Protein AF-A0A178XVQ3-F1 (afdb_monomer_lite)

Radius of gyration: 12.73 Å; chains: 1; bounding box: 38×26×30 Å

Structure (mmCIF, N/CA/C/O backbone):
data_AF-A0A178XVQ3-F1
#
_entry.id   AF-A0A178XVQ3-F1
#
loop_
_atom_site.group_PDB
_atom_site.id
_atom_site.type_symbol
_atom_site.label_atom_id
_atom_site.label_alt_id
_atom_site.label_comp_id
_atom_site.label_asym_id
_atom_site.label_entity_id
_atom_site.label_seq_id
_atom_site.pdbx_PDB_ins_code
_atom_site.Cartn_x
_atom_site.Cartn_y
_atom_site.Cartn_z
_atom_site.occupancy
_atom_site.B_iso_or_equiv
_atom_site.auth_seq_id
_atom_site.auth_comp_id
_atom_site.auth_asym_id
_atom_site.auth_atom_id
_atom_site.pdbx_PDB_model_num
ATOM 1 N N . MET A 1 1 ? -7.886 -10.466 -3.807 1.00 53.12 1 MET A N 1
ATOM 2 C CA . MET A 1 1 ? -8.819 -10.077 -2.717 1.00 53.12 1 MET A CA 1
ATOM 3 C C . MET A 1 1 ? -8.002 -9.388 -1.625 1.00 53.12 1 MET A C 1
ATOM 5 O O . MET A 1 1 ? -6.815 -9.677 -1.516 1.00 53.12 1 MET A O 1
ATOM 9 N N . ALA A 1 2 ? -8.573 -8.452 -0.863 1.00 53.44 2 ALA A N 1
ATOM 10 C CA . ALA A 1 2 ? -7.856 -7.727 0.194 1.00 53.44 2 ALA A CA 1
ATOM 11 C C . ALA A 1 2 ? -8.494 -8.006 1.560 1.00 53.44 2 ALA A C 1
ATOM 13 O O . ALA A 1 2 ? -9.706 -7.874 1.713 1.00 53.44 2 ALA A O 1
ATOM 14 N N . TYR A 1 3 ? -7.679 -8.369 2.549 1.00 56.38 3 TYR A N 1
ATOM 15 C CA . TYR A 1 3 ? -8.113 -8.687 3.907 1.00 56.38 3 TYR A CA 1
ATOM 16 C C . TYR A 1 3 ? -7.391 -7.771 4.903 1.00 56.38 3 TYR A C 1
ATOM 18 O O . TYR A 1 3 ? -6.170 -7.823 5.064 1.00 56.38 3 TYR A O 1
ATOM 26 N N . ALA A 1 4 ? -8.138 -6.925 5.610 1.00 53.75 4 ALA A N 1
ATOM 27 C CA . ALA A 1 4 ? -7.596 -6.130 6.708 1.00 53.75 4 ALA A CA 1
ATOM 28 C C . ALA A 1 4 ? -7.674 -6.938 8.012 1.00 53.75 4 ALA A C 1
ATOM 30 O O . ALA A 1 4 ? -8.754 -7.367 8.414 1.00 53.75 4 ALA A O 1
ATOM 31 N N . ARG A 1 5 ? -6.540 -7.146 8.698 1.00 53.97 5 ARG A N 1
ATOM 32 C CA . ARG A 1 5 ? -6.513 -7.825 10.003 1.00 53.97 5 ARG A CA 1
ATOM 33 C C . ARG A 1 5 ? -5.735 -7.001 11.021 1.00 53.97 5 ARG A C 1
ATOM 35 O O . ARG A 1 5 ? -4.517 -6.859 10.931 1.00 53.97 5 ARG A O 1
ATOM 42 N N . LYS A 1 6 ? -6.438 -6.536 12.054 1.00 45.94 6 LYS A N 1
ATOM 43 C CA . LYS A 1 6 ? -5.853 -5.896 13.238 1.00 45.94 6 LYS A CA 1
ATOM 44 C C . LYS A 1 6 ? -5.434 -6.973 14.244 1.00 45.94 6 LYS A C 1
ATOM 46 O O . LYS A 1 6 ? -6.272 -7.749 14.699 1.00 45.94 6 LYS A O 1
ATOM 51 N N . ARG A 1 7 ? -4.145 -7.049 14.591 1.00 49.62 7 ARG A N 1
ATOM 52 C CA . ARG A 1 7 ? -3.631 -7.917 15.668 1.00 49.62 7 ARG A CA 1
ATOM 53 C C . ARG A 1 7 ? -2.804 -7.044 16.617 1.00 49.62 7 ARG A C 1
ATOM 55 O O . ARG A 1 7 ? -1.880 -6.397 16.158 1.00 49.62 7 ARG A O 1
ATOM 62 N N . SER A 1 8 ? -3.206 -6.985 17.892 1.00 45.56 8 SER A N 1
ATOM 63 C CA . SER A 1 8 ? -2.533 -6.335 19.041 1.00 45.56 8 SER A CA 1
ATOM 64 C C . SER A 1 8 ? -1.389 -5.352 18.712 1.00 45.56 8 SER A C 1
ATOM 66 O O . SER A 1 8 ? -0.259 -5.767 18.474 1.00 45.56 8 SER A O 1
ATOM 68 N N . GLY A 1 9 ? -1.676 -4.048 18.762 1.00 61.09 9 GLY A N 1
ATOM 69 C CA . GLY A 1 9 ? -0.677 -2.968 18.727 1.00 61.09 9 GLY A CA 1
ATOM 70 C C . GLY A 1 9 ? -0.197 -2.537 17.337 1.00 61.09 9 GLY A C 1
ATOM 71 O O . GLY A 1 9 ? 0.081 -1.356 17.148 1.00 61.09 9 GLY A O 1
ATOM 72 N N . GLU A 1 10 ? -0.178 -3.437 16.352 1.00 73.88 10 GLU A N 1
ATOM 73 C CA . GLU A 1 10 ? 0.206 -3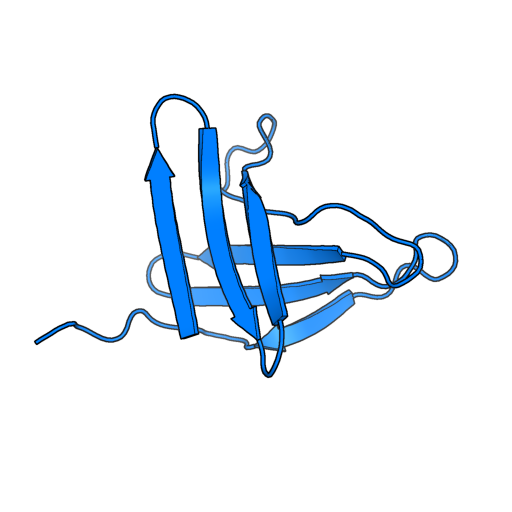.119 14.972 1.00 73.88 10 GLU A CA 1
ATOM 74 C C . GLU A 1 10 ? -0.945 -3.388 13.998 1.00 73.88 10 GLU A C 1
ATOM 76 O O . GLU A 1 10 ? -1.436 -4.507 13.833 1.00 73.88 10 GLU A O 1
ATOM 81 N N . GLU A 1 11 ? -1.402 -2.327 13.335 1.00 87.62 11 GLU A N 1
ATOM 82 C CA . GLU A 1 11 ? -2.419 -2.426 12.294 1.00 87.62 11 GLU A CA 1
ATOM 83 C C . GLU A 1 11 ? -1.755 -2.775 10.961 1.00 87.62 11 GLU A C 1
ATOM 85 O O . GLU A 1 11 ? -0.834 -2.092 10.509 1.00 87.62 11 GLU A O 1
ATOM 90 N N . SER A 1 12 ? -2.234 -3.844 10.323 1.00 89.44 12 SER A N 1
ATOM 91 C CA . SER A 1 12 ? -1.744 -4.276 9.016 1.00 89.44 12 SER A CA 1
ATOM 92 C C . SER A 1 12 ? -2.880 -4.695 8.088 1.00 89.44 12 SER A C 1
ATOM 94 O O . SER A 1 12 ? -3.926 -5.169 8.534 1.00 89.44 12 SER A O 1
ATOM 96 N N . VAL A 1 13 ? -2.642 -4.556 6.789 1.00 89.69 13 VAL A N 1
ATOM 97 C CA . VAL A 1 13 ? -3.503 -5.056 5.717 1.00 89.69 13 VAL A CA 1
ATOM 98 C C . VAL A 1 13 ? -2.732 -6.112 4.939 1.00 89.69 13 VAL A C 1
ATOM 100 O O . VAL A 1 13 ? -1.533 -5.965 4.708 1.00 89.69 13 VAL A O 1
ATOM 103 N N . ILE A 1 14 ? -3.412 -7.189 4.562 1.00 89.69 14 ILE A N 1
ATOM 104 C CA . ILE A 1 14 ? -2.880 -8.217 3.676 1.00 89.69 14 ILE A CA 1
ATOM 105 C C . ILE A 1 14 ? -3.640 -8.118 2.358 1.00 89.69 14 ILE A C 1
ATOM 107 O O . ILE A 1 14 ? -4.868 -8.172 2.335 1.00 89.69 14 ILE A O 1
ATOM 111 N N . VAL A 1 15 ? -2.914 -7.965 1.258 1.00 85.69 15 VAL A N 1
ATOM 112 C CA . VAL A 1 15 ? -3.482 -8.000 -0.089 1.00 85.69 15 VAL A CA 1
ATOM 113 C C . VAL A 1 15 ? -2.940 -9.209 -0.818 1.00 85.69 15 VAL A C 1
ATOM 115 O O . VAL A 1 15 ? -1.733 -9.416 -0.874 1.00 85.69 15 VAL A O 1
ATOM 118 N N . GLU A 1 16 ? -3.840 -9.988 -1.401 1.00 87.50 16 GLU A N 1
ATOM 119 C CA . GLU A 1 16 ? -3.488 -11.017 -2.370 1.00 87.50 16 GLU A CA 1
ATOM 120 C C . GLU A 1 16 ? -3.650 -10.438 -3.773 1.00 87.50 16 GLU A C 1
ATOM 122 O O . GLU A 1 16 ? -4.764 -10.097 -4.201 1.00 87.50 16 GLU A O 1
ATOM 127 N N . LEU A 1 17 ? -2.519 -10.300 -4.461 1.00 82.62 17 LEU A N 1
ATOM 128 C CA . LEU A 1 17 ? -2.401 -9.758 -5.805 1.00 82.62 17 LEU A CA 1
ATOM 129 C C . LEU A 1 17 ? -1.793 -10.829 -6.709 1.00 82.62 17 LEU A C 1
ATOM 131 O O . LEU A 1 17 ? -0.601 -11.104 -6.615 1.00 82.62 17 LEU A O 1
ATOM 135 N N . ALA A 1 18 ? -2.613 -11.399 -7.593 1.00 80.06 18 ALA A N 1
ATOM 136 C CA . ALA A 1 18 ? -2.221 -12.492 -8.482 1.00 80.06 18 ALA A CA 1
ATOM 137 C C . ALA A 1 18 ? -1.556 -13.659 -7.719 1.00 80.06 18 ALA A C 1
ATOM 139 O O . ALA A 1 18 ? -2.246 -14.399 -7.025 1.00 80.06 18 ALA A O 1
ATOM 140 N N . ASP A 1 19 ? -0.240 -13.809 -7.840 1.00 79.81 19 ASP A N 1
ATOM 141 C CA . ASP A 1 19 ? 0.599 -14.857 -7.252 1.00 79.81 19 ASP A CA 1
ATOM 142 C C . ASP A 1 19 ? 1.288 -14.439 -5.939 1.00 79.81 19 ASP A C 1
ATOM 144 O O . ASP A 1 19 ? 2.081 -15.198 -5.382 1.00 79.81 19 ASP A O 1
ATOM 148 N N . LYS A 1 20 ? 1.011 -13.230 -5.434 1.00 83.56 20 LYS A N 1
ATOM 149 C CA . LYS A 1 20 ? 1.709 -12.642 -4.285 1.00 83.56 20 LYS A CA 1
ATOM 150 C C . LYS A 1 20 ? 0.763 -12.309 -3.143 1.00 83.56 20 LYS A C 1
ATOM 152 O O . LYS A 1 20 ? -0.294 -11.709 -3.333 1.00 83.56 20 LYS A O 1
ATOM 157 N N . THR A 1 21 ? 1.217 -12.591 -1.927 1.00 88.06 21 THR A N 1
ATOM 158 C CA . THR A 1 21 ? 0.627 -12.066 -0.694 1.00 88.06 21 THR A CA 1
ATOM 159 C C . THR A 1 21 ? 1.493 -10.920 -0.187 1.00 88.06 21 THR A C 1
ATOM 161 O O . THR A 1 21 ? 2.649 -11.113 0.183 1.00 88.06 21 THR A O 1
ATOM 164 N N . VAL A 1 22 ? 0.931 -9.716 -0.150 1.00 89.81 22 VAL A N 1
ATOM 165 C CA . VAL A 1 22 ? 1.616 -8.498 0.281 1.00 89.81 22 VAL A CA 1
ATOM 166 C C . VAL A 1 22 ? 1.080 -8.081 1.638 1.00 89.81 22 VAL A C 1
ATOM 168 O O . VAL A 1 22 ? -0.103 -7.771 1.786 1.00 89.81 22 VAL A O 1
ATOM 171 N N . ARG A 1 23 ? 1.957 -8.036 2.640 1.00 91.50 23 ARG A N 1
ATOM 172 C CA . ARG A 1 23 ? 1.641 -7.446 3.941 1.00 91.50 23 ARG A CA 1
ATOM 173 C C . ARG A 1 23 ? 2.039 -5.975 3.952 1.00 91.50 23 ARG A C 1
ATOM 175 O O . ARG A 1 23 ? 3.137 -5.621 3.534 1.00 91.50 23 ARG A O 1
ATOM 182 N N . MET A 1 24 ? 1.140 -5.136 4.448 1.00 92.88 24 MET A N 1
ATOM 183 C CA . MET A 1 24 ? 1.313 -3.692 4.561 1.00 92.88 24 MET A CA 1
ATOM 184 C C . MET A 1 24 ? 1.045 -3.247 5.994 1.00 92.88 24 MET A C 1
ATOM 186 O O . MET A 1 24 ? 0.086 -3.710 6.612 1.00 92.88 24 MET A O 1
ATOM 190 N N . TRP A 1 25 ? 1.857 -2.336 6.519 1.00 93.12 25 TRP A N 1
ATOM 191 C CA . TRP A 1 25 ? 1.753 -1.833 7.890 1.00 93.12 25 TRP A CA 1
ATOM 192 C C . TRP A 1 25 ? 1.281 -0.389 7.903 1.00 93.12 25 TRP A C 1
ATOM 194 O O . TRP A 1 25 ? 1.632 0.391 7.016 1.00 93.12 25 TRP A O 1
ATOM 204 N N . ARG A 1 26 ? 0.492 -0.030 8.918 1.00 92.69 26 ARG A N 1
ATOM 205 C CA . ARG A 1 26 ? 0.028 1.344 9.102 1.00 92.69 26 ARG A CA 1
ATOM 206 C C . ARG A 1 26 ? 1.193 2.273 9.446 1.00 92.69 26 ARG A C 1
ATOM 208 O O . ARG A 1 26 ? 1.961 1.996 10.366 1.00 92.69 26 ARG A O 1
ATOM 215 N N . LEU A 1 27 ? 1.269 3.413 8.762 1.00 91.06 27 LEU A N 1
ATOM 216 C CA . LEU A 1 27 ? 2.175 4.504 9.124 1.00 91.06 27 LEU A CA 1
ATOM 217 C C . LEU A 1 27 ? 1.707 5.172 10.425 1.00 91.06 27 LEU A C 1
ATOM 219 O O . LEU A 1 27 ? 0.539 5.542 10.549 1.00 91.06 27 LEU A O 1
ATOM 223 N N . LYS A 1 28 ? 2.619 5.327 11.390 1.00 86.81 28 LYS A N 1
ATOM 224 C CA . LYS A 1 28 ? 2.297 5.813 12.744 1.00 86.81 28 LYS A CA 1
ATOM 225 C C . LYS A 1 28 ? 2.045 7.328 12.805 1.00 86.81 28 LYS A C 1
ATOM 227 O O . LYS A 1 28 ? 1.237 7.762 13.615 1.00 86.81 28 LYS A O 1
ATOM 232 N N . ASP A 1 29 ? 2.624 8.100 11.883 1.00 85.25 29 ASP A N 1
ATOM 233 C CA . ASP A 1 29 ? 2.612 9.574 11.919 1.00 85.25 29 ASP A CA 1
ATOM 234 C C . ASP A 1 29 ? 1.607 10.203 10.939 1.00 85.25 29 ASP A C 1
ATOM 236 O O . ASP A 1 29 ? 1.846 11.256 10.342 1.00 85.25 29 ASP A O 1
ATOM 240 N N . ARG A 1 30 ? 0.473 9.532 10.713 1.00 83.44 30 ARG A N 1
ATOM 241 C CA . ARG A 1 30 ? -0.596 10.013 9.827 1.00 83.44 30 ARG A CA 1
ATOM 242 C C . ARG A 1 30 ? -1.945 9.968 10.544 1.00 83.44 30 ARG A C 1
ATOM 244 O O . ARG A 1 30 ? -2.324 8.939 11.104 1.00 83.44 30 ARG A O 1
ATOM 251 N N . SER A 1 31 ? -2.672 11.086 10.495 1.00 86.50 31 SER A N 1
ATOM 252 C CA . SER A 1 31 ? -4.061 11.175 10.966 1.00 86.50 31 SER A CA 1
ATOM 253 C C . SER A 1 31 ? -4.971 10.256 10.152 1.00 86.50 31 SER A C 1
ATOM 255 O O . SER A 1 31 ? -5.772 9.513 10.715 1.00 86.50 31 SER A O 1
ATOM 257 N N . GLU A 1 32 ? -4.792 10.255 8.831 1.00 90.19 32 GLU A N 1
ATOM 258 C CA . GLU A 1 32 ? -5.464 9.332 7.925 1.00 90.19 32 GLU A CA 1
ATOM 259 C C . GLU A 1 32 ? -4.739 7.977 7.877 1.00 90.19 32 GLU A C 1
ATOM 261 O O . GLU A 1 32 ? -3.505 7.928 7.807 1.00 90.19 32 GLU A O 1
ATOM 266 N N . PRO A 1 33 ? -5.476 6.855 7.904 1.00 91.81 33 PRO A N 1
ATOM 267 C CA . PRO A 1 33 ? -4.875 5.538 7.787 1.00 91.81 33 PRO A CA 1
ATOM 268 C C . PRO A 1 33 ? -4.229 5.357 6.410 1.00 91.81 33 PRO A C 1
ATOM 270 O O . PRO A 1 33 ? -4.892 5.392 5.380 1.00 91.81 33 PRO A O 1
ATOM 273 N N . VAL A 1 34 ? -2.921 5.109 6.404 1.00 93.50 34 VAL A N 1
ATOM 274 C CA . VAL A 1 34 ? -2.153 4.736 5.213 1.00 93.50 34 VAL A CA 1
ATOM 275 C C . VAL A 1 34 ? -1.331 3.510 5.561 1.00 93.50 34 VAL A C 1
ATOM 277 O O . VAL A 1 34 ? -0.629 3.507 6.573 1.00 93.50 34 VAL A O 1
ATOM 280 N N . PHE A 1 35 ? -1.415 2.481 4.724 1.00 93.81 35 PHE A N 1
ATOM 281 C CA . PHE A 1 35 ? -0.673 1.240 4.897 1.00 93.81 35 PHE A CA 1
ATOM 282 C C . PHE A 1 35 ? 0.326 1.087 3.760 1.00 93.81 35 PHE A C 1
ATOM 284 O O . PHE A 1 35 ? -0.032 1.312 2.607 1.00 93.81 35 PHE A O 1
ATOM 291 N N . VAL A 1 36 ? 1.562 0.708 4.070 1.00 93.44 36 VAL A N 1
ATOM 292 C CA . VAL A 1 36 ? 2.630 0.554 3.071 1.00 93.44 36 VAL A CA 1
ATOM 293 C C . VAL A 1 36 ? 3.335 -0.781 3.287 1.00 93.44 36 VAL A C 1
ATOM 295 O O . VAL A 1 36 ? 3.502 -1.212 4.431 1.00 93.44 36 VAL A O 1
ATOM 298 N N . SER A 1 37 ? 3.700 -1.471 2.208 1.00 92.25 37 SER A N 1
ATOM 299 C CA . SER A 1 37 ? 4.560 -2.656 2.280 1.00 92.25 37 SER A CA 1
ATOM 300 C C . SER A 1 37 ? 6.011 -2.257 2.547 1.00 92.25 37 SER A C 1
ATOM 302 O O . SER A 1 37 ? 6.365 -1.079 2.516 1.00 92.25 37 SER A O 1
ATOM 304 N N . LEU A 1 38 ? 6.878 -3.248 2.757 1.00 87.00 38 LEU A N 1
ATOM 305 C CA . LEU A 1 38 ? 8.315 -3.007 2.666 1.00 87.00 38 LEU A CA 1
ATOM 306 C C . LEU A 1 38 ? 8.648 -2.497 1.259 1.00 87.00 38 LEU A C 1
ATOM 308 O O . LEU A 1 38 ? 7.949 -2.827 0.295 1.00 87.00 38 LEU A O 1
ATOM 312 N N . HIS A 1 39 ? 9.681 -1.666 1.186 1.00 81.00 39 HIS A N 1
ATOM 313 C CA . HIS A 1 39 ? 10.278 -1.227 -0.064 1.00 81.00 39 HIS A CA 1
ATOM 314 C C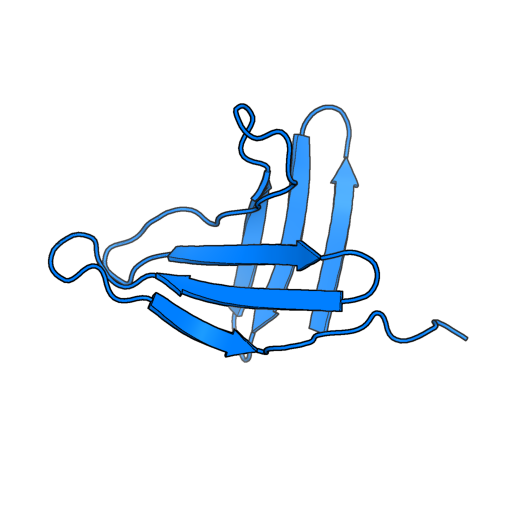 . HIS A 1 39 ? 11.357 -2.230 -0.465 1.00 81.00 39 HIS A C 1
ATOM 316 O O . HIS A 1 39 ? 12.205 -2.571 0.361 1.00 81.00 39 HIS A O 1
ATOM 322 N N . ASP A 1 40 ? 11.304 -2.704 -1.703 1.00 80.75 40 ASP A N 1
ATOM 323 C CA . ASP A 1 40 ? 12.375 -3.468 -2.335 1.00 80.75 40 ASP A CA 1
ATOM 324 C C . ASP A 1 40 ? 12.836 -2.765 -3.624 1.00 80.75 40 ASP A C 1
ATOM 326 O O . ASP A 1 40 ? 12.326 -1.700 -3.981 1.00 80.75 40 ASP A O 1
ATOM 330 N N . ASP A 1 41 ? 13.789 -3.361 -4.341 1.00 80.81 41 ASP A N 1
ATOM 331 C CA . ASP A 1 41 ? 14.323 -2.809 -5.596 1.00 80.81 41 ASP A CA 1
ATOM 332 C C . ASP A 1 41 ? 13.253 -2.640 -6.691 1.00 80.81 41 ASP A C 1
ATOM 334 O O . ASP A 1 41 ? 13.466 -1.948 -7.687 1.00 80.81 41 ASP A O 1
ATOM 338 N N . THR A 1 42 ? 12.089 -3.270 -6.520 1.00 82.44 42 THR A N 1
ATOM 339 C CA . THR A 1 42 ? 10.935 -3.179 -7.415 1.00 82.44 42 THR A CA 1
ATOM 340 C C . THR A 1 42 ? 9.873 -2.203 -6.915 1.00 82.44 42 THR A C 1
ATOM 342 O O . THR A 1 42 ? 8.869 -2.024 -7.594 1.00 82.44 42 THR A O 1
ATOM 345 N N . GLY A 1 43 ? 10.067 -1.541 -5.774 1.00 89.56 43 GLY A N 1
ATOM 346 C CA . GLY A 1 43 ? 9.145 -0.547 -5.233 1.00 89.56 43 GLY A CA 1
ATOM 347 C C . GLY A 1 43 ? 8.370 -1.017 -4.000 1.00 89.56 43 GLY A C 1
ATOM 348 O O . GLY A 1 43 ? 8.821 -1.852 -3.221 1.00 89.56 43 GLY A O 1
ATOM 349 N N . SER A 1 44 ? 7.201 -0.422 -3.764 1.00 91.69 44 SER A N 1
ATOM 350 C CA . SER A 1 44 ? 6.334 -0.757 -2.627 1.00 91.69 44 SER A CA 1
ATOM 351 C C . SER A 1 44 ? 4.854 -0.589 -2.955 1.00 91.69 44 SER A C 1
ATOM 353 O O . SER A 1 44 ? 4.461 0.216 -3.794 1.00 91.69 44 SER A O 1
ATOM 355 N N . TYR A 1 45 ? 3.997 -1.345 -2.276 1.00 93.06 45 TYR A N 1
ATOM 356 C CA . TYR A 1 45 ? 2.550 -1.182 -2.361 1.00 93.06 45 TYR A CA 1
ATOM 357 C C . TYR A 1 45 ? 2.040 -0.268 -1.260 1.00 93.06 45 TYR A C 1
ATOM 359 O O . TYR A 1 45 ? 2.538 -0.286 -0.133 1.00 93.06 45 TYR A O 1
ATOM 367 N N . ARG A 1 46 ? 0.997 0.495 -1.580 1.00 93.88 46 ARG A N 1
ATOM 368 C CA . ARG A 1 46 ? 0.324 1.396 -0.655 1.00 93.88 46 ARG A CA 1
ATOM 369 C C . ARG A 1 46 ? -1.184 1.225 -0.730 1.00 93.88 46 ARG A C 1
ATOM 371 O O . ARG A 1 46 ? -1.784 1.374 -1.790 1.00 93.88 46 ARG A O 1
ATOM 378 N N . TRP A 1 47 ? -1.796 0.989 0.421 1.00 93.88 47 TRP A N 1
ATOM 379 C CA . TRP A 1 47 ? -3.242 0.967 0.589 1.00 93.88 47 TRP A CA 1
ATOM 380 C C . TRP A 1 47 ? -3.715 2.219 1.332 1.00 93.88 47 TRP A C 1
ATOM 382 O O . TRP A 1 47 ? -3.230 2.534 2.425 1.00 93.88 47 TRP A O 1
ATOM 392 N N . ARG A 1 48 ? -4.671 2.929 0.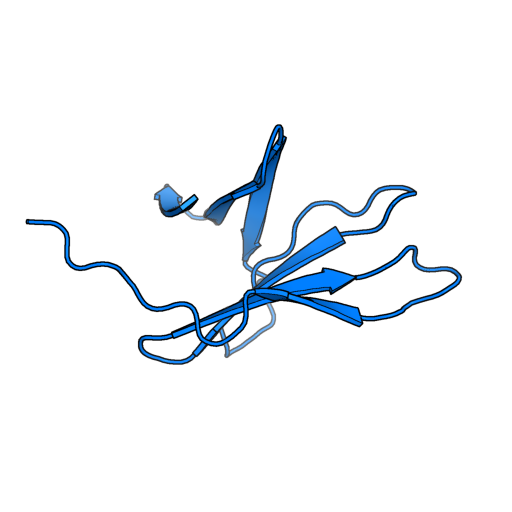724 1.00 94.00 48 ARG A N 1
ATOM 393 C CA . ARG A 1 48 ? -5.322 4.124 1.276 1.00 94.00 48 ARG A CA 1
ATOM 394 C C . ARG A 1 48 ? -6.836 3.901 1.342 1.00 94.00 48 ARG A C 1
ATOM 396 O O . ARG A 1 48 ? -7.494 4.043 0.312 1.00 94.00 48 ARG A O 1
ATOM 403 N N . PRO A 1 49 ? -7.399 3.537 2.503 1.00 92.12 49 PRO A N 1
ATOM 404 C CA . PRO A 1 49 ? -8.845 3.546 2.698 1.00 92.12 49 PRO A CA 1
ATOM 405 C C . PRO A 1 49 ? -9.391 4.984 2.704 1.00 92.12 49 PRO A C 1
ATOM 407 O O . PRO A 1 49 ? -8.751 5.905 3.213 1.00 92.12 49 PRO A O 1
ATOM 410 N N . LYS A 1 50 ? -10.596 5.164 2.165 1.00 87.88 50 LYS A N 1
ATOM 411 C CA . LYS A 1 50 ? -11.337 6.424 2.100 1.00 87.88 50 LYS A CA 1
ATOM 412 C C . LYS A 1 50 ? -12.821 6.147 2.358 1.00 87.88 50 LYS A C 1
ATOM 414 O O . LYS A 1 50 ? -13.594 5.892 1.440 1.00 87.88 50 LYS A O 1
ATOM 419 N N . GLY A 1 51 ? -13.222 6.210 3.627 1.00 87.31 51 GLY A N 1
ATOM 420 C CA . GLY A 1 51 ? -14.587 5.861 4.028 1.00 87.31 51 GLY A CA 1
ATOM 421 C C . GLY A 1 51 ? -14.882 4.387 3.745 1.00 87.31 51 GLY A C 1
ATOM 422 O O . GLY A 1 51 ? -14.216 3.517 4.301 1.00 87.31 51 GLY A O 1
ATOM 423 N N . GLU A 1 52 ? -15.866 4.127 2.885 1.00 88.25 52 GLU A N 1
ATOM 424 C CA . GLU A 1 52 ? -16.288 2.775 2.484 1.00 88.25 52 GLU A CA 1
ATOM 425 C C . GLU A 1 52 ? -15.505 2.210 1.291 1.00 88.25 52 GLU A C 1
ATOM 427 O O . GLU A 1 52 ? -15.609 1.015 1.004 1.00 88.25 52 GLU A O 1
ATOM 432 N N . SER A 1 53 ? -14.691 3.044 0.634 1.00 91.06 53 SER A N 1
ATOM 433 C CA . SER A 1 53 ? -13.845 2.626 -0.478 1.00 91.06 53 SER A CA 1
ATOM 434 C C . SER A 1 53 ? -12.356 2.717 -0.145 1.00 91.06 53 SER A C 1
ATOM 436 O O . SER A 1 53 ? -11.952 3.077 0.966 1.00 91.06 53 SER A O 1
ATOM 438 N N . GLY A 1 54 ? -11.496 2.362 -1.092 1.00 92.19 54 GLY A N 1
ATOM 439 C CA . GLY A 1 54 ? -10.060 2.537 -0.949 1.00 92.19 54 GLY A CA 1
ATOM 440 C C . GLY A 1 54 ? -9.304 2.334 -2.249 1.00 92.19 54 GLY A C 1
ATOM 441 O O . GLY A 1 54 ? -9.844 1.853 -3.241 1.00 92.19 54 GLY A O 1
ATOM 442 N N . VAL A 1 55 ? -8.034 2.721 -2.232 1.00 94.19 55 VAL A N 1
ATOM 443 C CA . VAL A 1 55 ? -7.154 2.686 -3.401 1.00 94.19 55 VAL A CA 1
ATOM 444 C C . VAL A 1 55 ? -5.912 1.880 -3.069 1.00 94.19 55 VAL A C 1
ATOM 446 O O . VAL A 1 55 ? -5.246 2.135 -2.058 1.00 94.19 55 VAL A O 1
ATOM 449 N N . LEU A 1 56 ? -5.579 0.936 -3.948 1.00 93.50 56 LEU A N 1
ATOM 450 C CA . LEU A 1 56 ? -4.290 0.258 -3.949 1.00 93.50 56 LEU A CA 1
ATOM 451 C C . LEU A 1 56 ? -3.413 0.880 -5.030 1.00 93.50 56 LEU A C 1
ATOM 453 O O . LEU A 1 56 ? -3.755 0.849 -6.213 1.00 93.50 56 LEU A O 1
ATOM 457 N N . SER A 1 57 ? -2.253 1.389 -4.636 1.00 94.12 57 SER A N 1
ATOM 458 C CA . SER A 1 57 ? -1.230 1.843 -5.567 1.00 94.12 57 SER A CA 1
ATOM 459 C C . SER A 1 57 ? 0.084 1.099 -5.382 1.00 94.12 57 SER A C 1
ATOM 461 O O . SER A 1 57 ? 0.373 0.541 -4.324 1.00 94.12 57 SER A O 1
ATOM 463 N N . TRP A 1 58 ? 0.867 1.077 -6.450 1.00 92.94 58 TRP A N 1
ATOM 464 C CA . TRP A 1 58 ? 2.259 0.669 -6.454 1.00 92.94 58 TRP A CA 1
ATOM 465 C C . TRP A 1 58 ? 3.110 1.920 -6.655 1.00 92.94 58 TRP A C 1
ATOM 467 O O . TRP A 1 58 ? 2.855 2.724 -7.553 1.00 92.94 58 TRP A O 1
ATOM 477 N N . LEU A 1 59 ? 4.080 2.101 -5.774 1.00 90.81 59 LEU A N 1
ATOM 478 C CA . LEU A 1 59 ? 5.100 3.129 -5.837 1.00 90.81 59 LEU A CA 1
ATOM 479 C C . LEU A 1 59 ? 6.334 2.466 -6.433 1.00 90.81 59 LEU A C 1
ATOM 481 O O . LEU A 1 59 ? 6.819 1.479 -5.882 1.00 90.81 59 LEU A O 1
ATOM 485 N N . GLY A 1 60 ? 6.808 2.985 -7.560 1.00 88.50 60 GLY A N 1
ATOM 486 C CA . GLY A 1 60 ? 7.997 2.474 -8.221 1.00 88.50 60 GLY A CA 1
ATOM 487 C C . GLY A 1 60 ? 9.265 2.611 -7.370 1.00 88.50 60 GLY A C 1
ATOM 488 O O . GLY A 1 60 ? 9.236 3.204 -6.286 1.00 88.50 60 GLY A O 1
ATOM 489 N N . PRO A 1 61 ? 10.393 2.079 -7.865 1.00 84.31 61 PRO A N 1
ATOM 490 C CA . PRO A 1 61 ? 11.680 2.176 -7.187 1.00 84.31 61 PRO A CA 1
ATOM 491 C C . PRO A 1 61 ? 12.034 3.635 -6.895 1.00 84.31 61 PRO A C 1
ATOM 493 O O . PRO A 1 61 ? 11.758 4.512 -7.721 1.00 84.31 61 PRO A O 1
ATOM 496 N N . GLU A 1 62 ? 12.678 3.892 -5.754 1.00 71.56 62 GLU A N 1
ATOM 497 C CA . GLU A 1 62 ? 12.973 5.245 -5.258 1.00 71.56 62 GLU A CA 1
ATOM 498 C C . GLU A 1 62 ? 13.649 6.137 -6.315 1.00 71.56 62 GLU A C 1
ATOM 500 O O . GLU A 1 62 ? 13.254 7.287 -6.507 1.00 71.56 62 GLU A O 1
ATOM 505 N N . ALA A 1 63 ? 14.576 5.573 -7.096 1.00 65.75 63 ALA A N 1
ATOM 506 C CA . ALA A 1 63 ? 15.297 6.270 -8.163 1.00 65.75 63 ALA A CA 1
ATOM 507 C C . ALA A 1 63 ? 14.401 6.838 -9.287 1.00 65.75 63 ALA A C 1
ATOM 509 O O . ALA 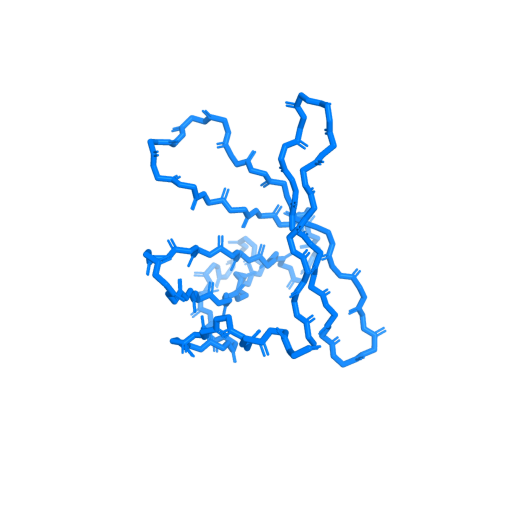A 1 63 ? 14.840 7.699 -10.046 1.00 65.75 63 ALA A O 1
ATOM 510 N N . THR A 1 64 ? 13.162 6.357 -9.421 1.00 69.12 64 THR A N 1
ATOM 511 C CA . THR A 1 64 ? 12.230 6.735 -10.500 1.00 69.12 64 THR A CA 1
ATOM 512 C C . THR A 1 64 ? 10.820 7.017 -9.986 1.00 69.12 64 THR A C 1
ATOM 514 O O . THR A 1 64 ? 9.870 6.894 -10.755 1.00 69.12 64 THR A O 1
ATOM 517 N N . ALA A 1 65 ? 10.690 7.355 -8.694 1.00 65.75 65 ALA A N 1
ATOM 518 C CA . ALA A 1 65 ? 9.450 7.429 -7.918 1.00 65.75 65 ALA A CA 1
ATOM 519 C C . ALA A 1 65 ? 8.210 7.826 -8.743 1.00 65.75 65 ALA A C 1
ATOM 521 O O . ALA A 1 65 ? 7.871 8.998 -8.907 1.00 65.75 65 ALA A O 1
ATOM 522 N N . THR A 1 66 ? 7.516 6.812 -9.253 1.00 84.81 66 THR A N 1
ATOM 523 C CA . THR A 1 66 ? 6.271 6.929 -10.012 1.00 84.81 66 THR A CA 1
ATOM 524 C C . THR A 1 66 ? 5.188 6.208 -9.238 1.00 84.81 66 THR A C 1
ATOM 526 O O . THR A 1 66 ? 5.404 5.118 -8.715 1.00 84.81 66 THR A O 1
ATOM 529 N N . GLU A 1 67 ? 4.012 6.813 -9.136 1.00 90.44 67 GLU A N 1
ATOM 530 C CA . GLU A 1 67 ? 2.856 6.144 -8.554 1.00 90.44 67 GLU A CA 1
ATOM 531 C C . GLU A 1 67 ? 1.966 5.591 -9.665 1.00 90.44 67 GLU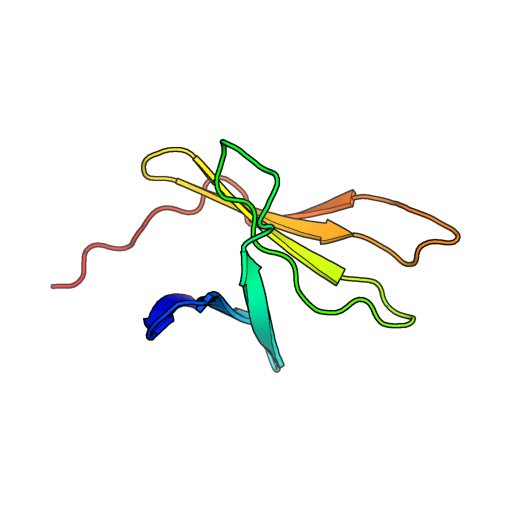 A C 1
ATOM 533 O O . GLU A 1 67 ? 1.548 6.318 -10.566 1.00 90.44 67 GLU A O 1
ATOM 538 N N . LYS A 1 68 ? 1.636 4.304 -9.566 1.00 92.94 68 LYS A N 1
ATOM 539 C CA . LYS A 1 68 ? 0.654 3.636 -10.414 1.00 92.94 68 LYS A CA 1
ATOM 540 C C . LYS A 1 68 ? -0.527 3.180 -9.570 1.00 92.94 68 LYS A C 1
ATOM 542 O O . LYS A 1 68 ? -0.355 2.434 -8.608 1.00 92.94 68 LYS A O 1
ATOM 547 N N . ILE A 1 69 ? -1.735 3.575 -9.959 1.00 93.56 69 ILE A N 1
ATOM 548 C CA . ILE A 1 69 ? -2.963 3.027 -9.377 1.00 93.56 69 ILE A CA 1
ATOM 549 C C . ILE A 1 69 ? -3.144 1.602 -9.909 1.00 93.56 69 ILE A C 1
ATOM 551 O O . ILE A 1 69 ? -3.161 1.380 -11.119 1.00 93.56 69 ILE A O 1
ATOM 555 N N . VAL A 1 70 ? -3.216 0.634 -8.997 1.00 92.81 70 VAL A N 1
ATOM 556 C CA . VAL A 1 70 ? -3.417 -0.787 -9.317 1.00 92.81 70 VAL A CA 1
ATOM 557 C C . VAL A 1 70 ? -4.902 -1.114 -9.275 1.00 92.81 70 VAL A C 1
ATOM 559 O O . VAL A 1 70 ? -5.426 -1.705 -10.213 1.00 92.81 70 VAL A O 1
ATOM 562 N N . PHE A 1 71 ? -5.576 -0.677 -8.211 1.00 92.06 71 PHE A N 1
ATOM 563 C CA . PHE A 1 71 ? -7.027 -0.705 -8.106 1.00 92.06 71 PHE A CA 1
ATOM 564 C C . PHE A 1 71 ? -7.521 0.607 -7.516 1.00 92.06 71 PHE A C 1
ATOM 566 O O . PHE A 1 71 ? -6.943 1.112 -6.550 1.00 92.06 71 PHE A O 1
ATOM 573 N N . ASP A 1 72 ? -8.596 1.120 -8.095 1.00 93.75 72 ASP A N 1
ATOM 574 C CA . ASP A 1 72 ? -9.275 2.329 -7.651 1.00 93.75 72 ASP A CA 1
ATOM 575 C C . ASP A 1 72 ? -10.673 1.990 -7.132 1.00 93.75 72 ASP A C 1
ATOM 577 O O . ASP A 1 72 ? -11.222 0.944 -7.481 1.00 93.75 72 ASP A O 1
ATOM 581 N N . ASP A 1 73 ? -11.206 2.865 -6.283 1.00 92.00 73 ASP A N 1
ATOM 582 C CA . ASP A 1 73 ? -12.554 2.796 -5.706 1.00 92.00 73 ASP A CA 1
ATOM 583 C C . ASP A 1 73 ? -12.980 1.384 -5.247 1.00 92.00 73 ASP A C 1
ATOM 585 O O . ASP A 1 73 ? -14.039 0.862 -5.586 1.00 92.00 73 ASP A O 1
ATOM 589 N N . CYS A 1 74 ? -12.112 0.714 -4.488 1.00 88.44 74 CYS A N 1
ATOM 590 C CA . CYS A 1 74 ? -12.360 -0.631 -3.977 1.00 88.44 74 CYS A CA 1
ATOM 591 C C . CYS A 1 74 ? -13.312 -0.595 -2.785 1.00 88.44 74 CYS A C 1
ATOM 593 O O . CYS A 1 74 ? -12.929 -0.109 -1.724 1.00 88.44 74 CYS A O 1
ATOM 595 N N . HIS A 1 75 ? -14.495 -1.187 -2.921 1.00 87.50 75 HIS A N 1
ATOM 596 C CA . HIS A 1 75 ? -15.484 -1.286 -1.843 1.00 87.50 75 HIS A CA 1
ATOM 597 C C . HIS A 1 75 ? -15.417 -2.634 -1.130 1.00 87.50 75 HIS A C 1
ATOM 599 O O . HIS A 1 75 ? -15.085 -3.662 -1.727 1.00 87.50 75 HIS A O 1
ATOM 605 N N . ALA A 1 76 ? -15.776 -2.644 0.154 1.00 82.94 76 ALA A N 1
ATOM 606 C CA . ALA A 1 76 ? -15.970 -3.893 0.875 1.00 82.94 76 ALA A CA 1
ATOM 607 C C . ALA A 1 76 ? -17.128 -4.678 0.241 1.00 82.94 76 ALA A C 1
ATOM 609 O O . ALA A 1 76 ? -18.258 -4.198 0.167 1.00 82.94 76 ALA A O 1
ATOM 610 N N . THR A 1 77 ? -16.874 -5.911 -0.190 1.00 78.19 77 THR A N 1
ATOM 611 C CA . THR A 1 77 ? -17.964 -6.825 -0.531 1.00 78.19 77 THR A CA 1
ATOM 612 C C . THR A 1 77 ? -18.646 -7.224 0.769 1.00 78.19 77 THR A C 1
ATOM 614 O O . THR A 1 77 ? -17.987 -7.771 1.656 1.00 78.19 77 THR A O 1
ATOM 617 N N . SER A 1 78 ? -19.941 -6.946 0.906 1.00 68.06 78 SER A N 1
ATOM 618 C CA . SER A 1 78 ? -20.722 -7.431 2.041 1.00 68.06 78 SER A CA 1
ATOM 619 C C . SER A 1 78 ? -20.588 -8.954 2.121 1.00 68.06 78 SER A C 1
ATOM 621 O O . SER A 1 78 ? -20.946 -9.676 1.191 1.00 68.06 78 SER A O 1
ATOM 623 N N . ALA A 1 79 ? -20.008 -9.449 3.216 1.00 55.19 79 ALA A N 1
ATOM 624 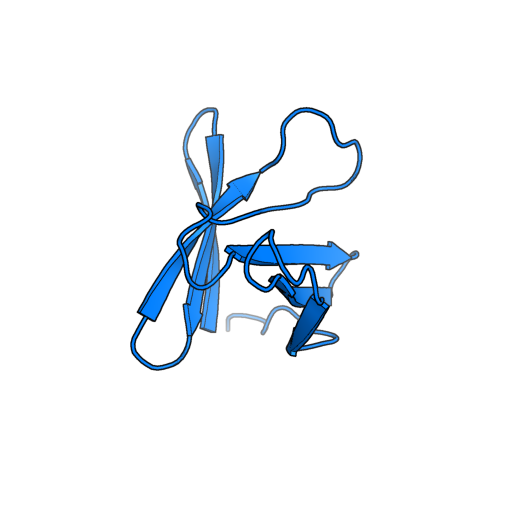C CA . ALA A 1 79 ? -20.017 -10.874 3.505 1.00 55.19 79 ALA A CA 1
ATOM 625 C C . ALA A 1 79 ? -21.470 -11.263 3.809 1.00 55.19 79 ALA A C 1
ATOM 627 O O . ALA A 1 79 ? -22.071 -10.713 4.734 1.00 55.19 79 ALA A O 1
ATOM 628 N N . LYS A 1 80 ? -22.041 -12.148 2.991 1.00 43.47 80 LYS A N 1
ATOM 629 C CA . LYS A 1 80 ? -23.226 -12.916 3.378 1.00 43.47 80 LYS A CA 1
ATOM 630 C C . LYS A 1 80 ? -22.818 -14.049 4.306 1.00 43.47 80 LYS A C 1
ATOM 632 O O . LYS A 1 80 ? -21.730 -14.620 4.067 1.00 43.47 80 LYS A O 1
#

Secondary structure (DSSP, 8-state):
-EEEEEETTEEEEEEEETTEEEEEEE-TT-SS--EE---BTTBEEEEEEETTEEEEEEE--GGG--EEEEE-S-PPPPP-

pLDDT: mean 82.4, std 13.94, range [43.47, 94.19]

Organism: Sinorhizobium saheli (NCBI:txid36856)

Foldseek 3Di:
DKAWDDDPPWTWIWDDDPPDIFIWTFDPPDPFTKTWGDQDQQFIWIWGDDVQFIWIWTFGGPVVGDIDTPDPGHGDDDDD

Sequence (80 aa):
MAYARKRSGEESVIVELADKTVRMWRLKDRSEPVFVSLHDDTGSYRWRPKGESGVLSWLGPEATATEKIVFDDCHATSAK

InterPro domains:
  IPR036328 C-type lysozyme inhibitor superfamily [G3DSA:2.40.128.200] (1-80)